Protein AF-A0AAV1TXT5-F1 (afdb_monomer)

Secondary structure (DSSP, 8-state):
-HHHHHHHHHHHHH-HHHHHHHHHHHHHTT----HHHHHHHHHHHHHTT-HHHHHHHHHHTT-

Solvent-accessible surface area (backbone atoms only — not comparable to full-atom values): 3691 Å² total; per-residue (Å²): 118,68,54,60,52,52,49,51,53,41,41,78,73,64,34,66,70,51,59,56,49,52,52,50,50,36,56,74,68,71,45,89,75,57,67,65,48,54,51,53,47,39,51,51,25,53,76,73,65,41,52,73,63,27,50,54,52,60,54,68,73,79,111

pLDDT: me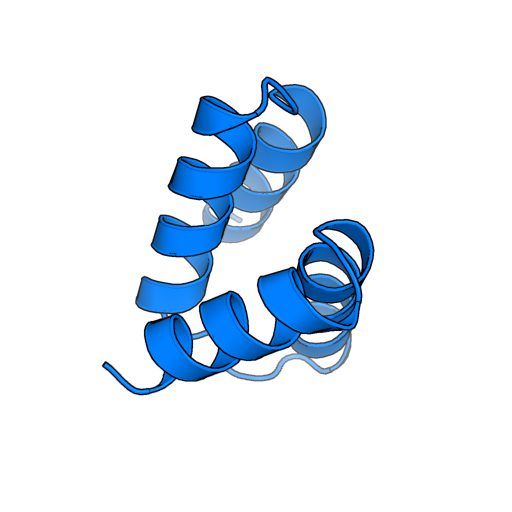an 71.6, std 7.87, range [45.44, 83.06]

Foldseek 3Di:
DVLVVVCVVCCVPPNLVVLLVVVVVCVVVVHDDDVVSLVVNLVVCVVVVVNVSNVVSVVVVVD

Radius of gyration: 10.9 Å; Cα contacts (8 Å, |Δi|>4): 38; chains: 1; bounding box: 22×27×24 Å

Sequence (63 aa):
MFSDYVLNALYGSCGIDLCFSLLRELSANKLAIPDGLYISLIDLGTTIGLIERTLRIAYDKEC

Mean predicted aligned error: 7.97 Å

Nearest PDB structures (foldseek):
  4wn4-assembly2_B  TM=8.743E-01  e=5.098E-01  synthetic construct
  4pjq-assembly2_B  TM=8.322E-01  e=6.994E-01  unidentified
  5i9d-assembly1_A  TM=7.187E-01  e=6.565E-01  unidentified
  5i9h-assembly1_A  TM=7.162E-01  e=6.565E-01  unidentified
  7dkh-assembly2_E  TM=6.013E-01  e=4.379E+00  Saccharomyces cerevisiae S288C

Organism: NCBI:txid2874970

Structure (mmCIF, N/CA/C/O backbone):
data_AF-A0AAV1TXT5-F1
#
_entry.id   AF-A0AAV1TXT5-F1
#
loop_
_atom_site.group_PDB
_atom_site.id
_atom_site.type_symbol
_atom_site.label_atom_id
_atom_site.label_alt_id
_atom_site.label_comp_id
_atom_site.label_asym_id
_atom_site.label_entity_id
_atom_site.label_seq_id
_atom_site.pdbx_PDB_ins_code
_atom_site.Cartn_x
_atom_site.Cartn_y
_atom_site.Cartn_z
_atom_site.occupancy
_atom_site.B_iso_or_equiv
_atom_site.auth_seq_id
_atom_site.auth_comp_id
_atom_site.auth_asym_id
_atom_site.auth_atom_id
_atom_site.pdbx_PDB_model_num
ATOM 1 N N . MET A 1 1 ? 6.932 -4.236 8.615 1.00 60.66 1 MET A N 1
ATOM 2 C CA . MET A 1 1 ? 7.529 -5.548 8.272 1.00 60.66 1 MET A CA 1
ATOM 3 C C . MET A 1 1 ? 6.493 -6.623 7.915 1.00 60.66 1 MET A C 1
ATOM 5 O O . MET A 1 1 ? 6.786 -7.421 7.044 1.00 60.66 1 MET A O 1
ATOM 9 N N . PHE A 1 2 ? 5.272 -6.629 8.475 1.00 56.34 2 PHE A N 1
ATOM 10 C CA . PHE A 1 2 ? 4.186 -7.509 7.990 1.00 56.34 2 PHE A CA 1
ATOM 11 C C . PHE A 1 2 ? 3.541 -7.004 6.683 1.00 56.34 2 PHE A C 1
ATOM 13 O O . PHE A 1 2 ? 3.383 -7.762 5.732 1.00 56.34 2 PHE A O 1
ATOM 20 N N . SER A 1 3 ? 3.248 -5.702 6.601 1.00 61.31 3 SER A N 1
ATOM 21 C CA . SER A 1 3 ? 2.580 -5.083 5.444 1.00 61.31 3 SER A CA 1
ATOM 22 C C . SER A 1 3 ? 3.392 -5.188 4.150 1.00 61.31 3 SER A C 1
ATOM 24 O O . SER A 1 3 ? 2.834 -5.481 3.102 1.00 61.31 3 SER A O 1
ATOM 26 N N . ASP A 1 4 ? 4.712 -5.020 4.241 1.00 64.19 4 ASP A N 1
ATOM 27 C CA . ASP A 1 4 ? 5.646 -5.166 3.116 1.00 64.19 4 ASP A CA 1
ATOM 28 C C . ASP A 1 4 ? 5.670 -6.589 2.553 1.00 64.19 4 ASP A C 1
ATOM 30 O O . ASP A 1 4 ? 5.718 -6.796 1.345 1.00 64.19 4 ASP A O 1
ATOM 34 N N . TYR A 1 5 ? 5.602 -7.587 3.437 1.00 68.31 5 TYR A N 1
ATOM 35 C CA . TYR A 1 5 ? 5.587 -8.989 3.040 1.00 68.31 5 TYR A CA 1
ATOM 36 C C . TYR A 1 5 ? 4.278 -9.345 2.328 1.00 68.31 5 TYR A C 1
ATOM 38 O O . TYR A 1 5 ? 4.292 -9.991 1.284 1.00 68.31 5 TYR A O 1
ATOM 46 N N . VAL A 1 6 ? 3.150 -8.865 2.861 1.00 67.62 6 VAL A N 1
ATOM 47 C CA . VAL A 1 6 ? 1.822 -9.045 2.259 1.00 67.62 6 VAL A CA 1
ATOM 48 C C . VAL A 1 6 ? 1.734 -8.334 0.909 1.00 67.62 6 VAL A C 1
ATOM 50 O O . VAL A 1 6 ? 1.281 -8.937 -0.058 1.00 67.62 6 VAL A O 1
ATOM 53 N N . LEU A 1 7 ? 2.219 -7.095 0.803 1.00 68.44 7 LEU A N 1
ATOM 54 C CA . LEU A 1 7 ? 2.227 -6.349 -0.457 1.00 68.44 7 LEU A CA 1
ATOM 55 C C . LEU A 1 7 ? 3.135 -6.986 -1.509 1.00 68.44 7 LEU A C 1
ATOM 57 O O . LEU A 1 7 ? 2.713 -7.113 -2.654 1.00 68.44 7 LEU A O 1
ATOM 61 N N . ASN A 1 8 ? 4.335 -7.441 -1.138 1.00 68.31 8 ASN A N 1
ATOM 62 C CA . ASN A 1 8 ? 5.227 -8.135 -2.070 1.00 68.31 8 ASN A CA 1
ATOM 63 C C . ASN A 1 8 ? 4.647 -9.478 -2.532 1.00 68.31 8 ASN A C 1
ATOM 65 O O . ASN A 1 8 ? 4.738 -9.809 -3.714 1.00 68.31 8 ASN A O 1
ATOM 69 N N . ALA A 1 9 ? 4.006 -10.231 -1.633 1.00 67.44 9 ALA A N 1
ATOM 70 C CA . ALA A 1 9 ? 3.329 -11.475 -1.989 1.00 67.44 9 ALA A CA 1
ATOM 71 C C . ALA A 1 9 ? 2.128 -11.231 -2.923 1.00 67.44 9 ALA A C 1
ATOM 73 O O . ALA A 1 9 ? 1.973 -11.930 -3.925 1.00 67.44 9 ALA A O 1
ATOM 74 N N . LEU A 1 10 ? 1.308 -10.212 -2.640 1.00 64.44 10 LEU A N 1
ATOM 75 C CA . LEU A 1 10 ? 0.165 -9.832 -3.478 1.00 64.44 10 LEU A CA 1
ATOM 76 C C . LEU A 1 10 ? 0.615 -9.302 -4.842 1.00 64.44 10 LEU A C 1
ATOM 78 O O . LEU A 1 10 ? 0.033 -9.672 -5.859 1.00 64.44 10 LEU A O 1
ATOM 82 N N . TYR A 1 11 ? 1.675 -8.493 -4.880 1.00 64.94 11 TYR A N 1
ATOM 83 C CA . TYR A 1 11 ? 2.249 -7.979 -6.119 1.00 64.94 11 TYR A CA 1
ATOM 84 C C . TYR A 1 11 ? 2.789 -9.109 -7.000 1.00 64.94 11 TYR A C 1
ATOM 86 O O . TYR A 1 11 ? 2.428 -9.190 -8.173 1.00 64.94 11 TYR A O 1
ATOM 94 N N . GLY A 1 12 ? 3.590 -10.014 -6.428 1.00 66.00 12 GLY A N 1
ATOM 95 C CA . GLY A 1 12 ? 4.168 -11.142 -7.160 1.00 66.00 12 GLY A CA 1
ATOM 96 C C . GLY A 1 12 ? 3.139 -12.166 -7.650 1.00 66.00 12 GLY A C 1
ATOM 97 O O . GLY A 1 12 ? 3.399 -12.852 -8.634 1.00 66.00 12 GLY A O 1
ATOM 98 N N . SER A 1 13 ? 1.977 -12.262 -6.994 1.00 59.25 13 SER A N 1
ATOM 99 C CA . SER A 1 13 ? 0.940 -13.255 -7.309 1.00 59.25 13 SER A CA 1
ATOM 100 C C . SER A 1 13 ? -0.219 -12.717 -8.157 1.00 59.25 13 SER A C 1
ATOM 102 O O . SER A 1 13 ? -0.762 -13.462 -8.968 1.00 59.25 13 SER A O 1
ATOM 104 N N . CYS A 1 14 ? -0.654 -11.473 -7.941 1.00 64.50 14 CYS A N 1
ATOM 105 C CA . CYS A 1 14 ? -1.940 -10.969 -8.447 1.00 64.50 14 CYS A CA 1
ATOM 106 C C . CYS A 1 14 ? -1.886 -9.535 -9.004 1.00 64.50 14 CYS A C 1
ATOM 108 O O . CYS A 1 14 ? -2.908 -9.021 -9.459 1.00 64.50 14 CYS A O 1
ATOM 110 N N . GLY A 1 15 ? -0.713 -8.893 -9.002 1.00 73.06 15 GLY A N 1
ATOM 111 C CA . GLY A 1 15 ? -0.517 -7.564 -9.575 1.00 73.06 15 GLY A CA 1
ATOM 112 C C . GLY A 1 15 ? -1.041 -6.412 -8.712 1.00 73.06 15 GLY A C 1
ATOM 113 O O . GLY A 1 15 ? -1.691 -6.586 -7.680 1.00 73.06 15 GLY A O 1
ATOM 114 N N . ILE A 1 16 ? -0.721 -5.188 -9.136 1.00 73.06 16 ILE A N 1
ATOM 115 C CA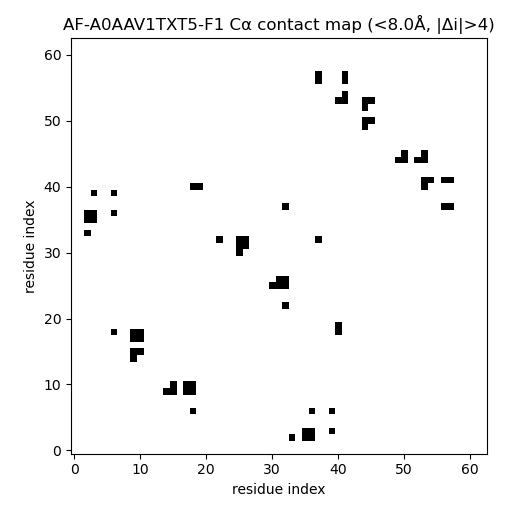 . ILE A 1 16 ? -0.939 -3.985 -8.326 1.00 73.06 16 ILE A CA 1
ATOM 116 C C . ILE A 1 16 ? -2.422 -3.638 -8.110 1.00 73.06 16 ILE A C 1
ATOM 118 O O . ILE A 1 16 ? -2.776 -3.084 -7.069 1.00 73.06 16 ILE A O 1
ATOM 122 N N . ASP A 1 17 ? -3.310 -4.000 -9.041 1.00 73.38 17 ASP A N 1
ATOM 123 C CA . ASP A 1 17 ? -4.753 -3.764 -8.899 1.00 73.38 17 ASP A CA 1
ATOM 124 C C . ASP A 1 17 ? -5.343 -4.464 -7.665 1.00 73.38 17 ASP A C 1
ATOM 126 O O . ASP A 1 17 ? -6.253 -3.923 -7.029 1.00 73.38 17 ASP A O 1
ATOM 130 N N . LEU A 1 18 ? -4.790 -5.613 -7.259 1.00 75.81 18 LEU A N 1
ATOM 131 C CA . LEU A 1 18 ? -5.223 -6.309 -6.049 1.00 75.81 18 LEU A CA 1
ATOM 132 C C . LEU A 1 18 ? -4.805 -5.546 -4.781 1.00 75.81 18 LEU A C 1
ATOM 134 O O . LEU A 1 18 ? -5.601 -5.419 -3.853 1.00 75.81 18 LEU A O 1
ATOM 138 N N . CYS A 1 19 ? -3.601 -4.962 -4.764 1.00 76.62 19 CYS A N 1
ATOM 139 C CA . CYS A 1 19 ? -3.122 -4.135 -3.653 1.00 76.62 19 CYS A CA 1
ATOM 140 C C . CYS A 1 19 ? -3.998 -2.883 -3.459 1.00 76.62 19 CYS A C 1
ATOM 142 O O . CYS A 1 19 ? -4.376 -2.555 -2.334 1.00 76.62 19 CYS A O 1
ATOM 144 N N . PHE A 1 20 ? -4.392 -2.220 -4.554 1.00 76.25 20 PHE A N 1
ATOM 145 C CA . PHE A 1 20 ? -5.345 -1.104 -4.503 1.00 76.25 20 PHE A CA 1
ATOM 146 C C . PHE A 1 20 ? -6.750 -1.545 -4.070 1.00 76.25 20 PHE A C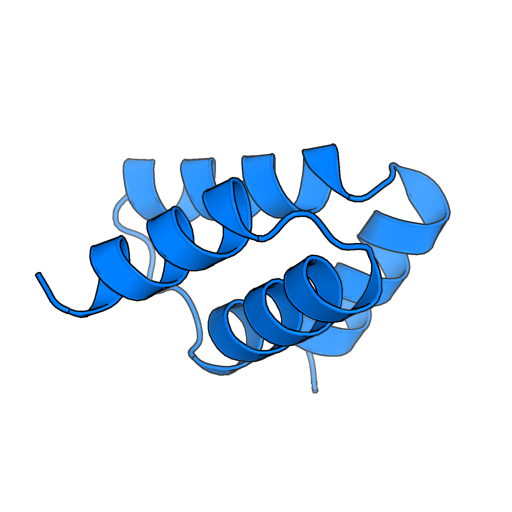 1
ATOM 148 O O . PHE A 1 20 ? -7.431 -0.800 -3.366 1.00 76.25 20 PHE A O 1
ATOM 155 N N . SER A 1 21 ? -7.195 -2.734 -4.483 1.00 79.75 21 SER A N 1
ATOM 156 C CA . SER A 1 21 ? -8.508 -3.275 -4.104 1.00 79.75 21 SER A CA 1
ATOM 157 C C . SER A 1 21 ? -8.577 -3.584 -2.610 1.00 79.75 21 SER A C 1
ATOM 159 O O . SER A 1 21 ? -9.547 -3.215 -1.956 1.00 79.75 21 SER A O 1
ATOM 161 N N . LEU A 1 22 ? -7.509 -4.156 -2.053 1.00 78.69 22 LEU A N 1
ATOM 162 C CA . LEU A 1 22 ? -7.404 -4.478 -0.633 1.00 78.69 22 LEU A CA 1
ATOM 163 C C . LEU A 1 22 ? -7.389 -3.214 0.235 1.00 78.69 22 LEU A C 1
ATOM 165 O O . LEU A 1 22 ? -8.087 -3.150 1.243 1.00 78.69 22 LEU A O 1
ATOM 169 N N . LEU A 1 23 ? -6.680 -2.163 -0.194 1.00 80.25 23 LEU A N 1
ATOM 170 C CA . LEU A 1 23 ? -6.760 -0.858 0.466 1.00 80.25 23 LEU A CA 1
ATOM 171 C C . LEU A 1 23 ? -8.195 -0.314 0.465 1.00 80.25 23 LEU A C 1
ATOM 173 O O . LEU A 1 23 ? -8.678 0.182 1.483 1.00 80.25 23 LEU A O 1
ATOM 177 N N . ARG A 1 24 ? -8.881 -0.418 -0.678 1.00 80.06 24 ARG A N 1
ATOM 178 C CA . A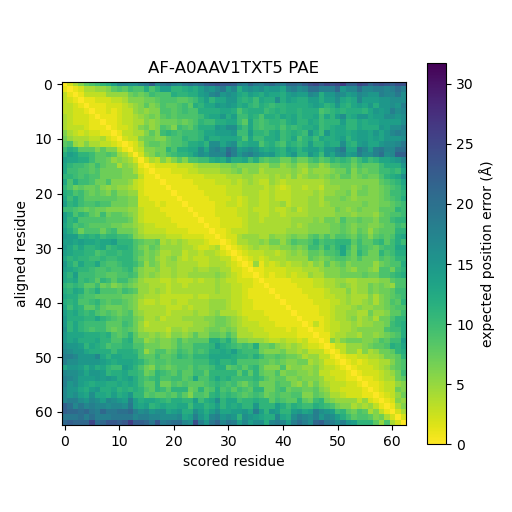RG A 1 24 ? -10.246 0.083 -0.832 1.00 80.06 24 ARG A CA 1
ATOM 179 C C . ARG A 1 24 ? -11.229 -0.681 0.059 1.00 80.06 24 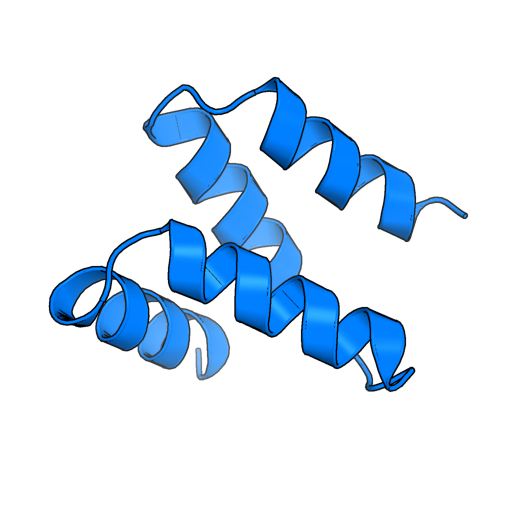ARG A C 1
ATOM 181 O O . ARG A 1 24 ? -12.104 -0.057 0.649 1.00 80.06 24 ARG A O 1
ATOM 188 N N . GLU A 1 25 ? -11.061 -1.994 0.208 1.00 81.50 25 GLU A N 1
ATOM 189 C CA . GLU A 1 25 ? -11.848 -2.797 1.149 1.00 81.50 25 GLU A CA 1
ATOM 190 C C . GLU A 1 25 ? -11.565 -2.444 2.610 1.00 81.50 25 GLU A C 1
ATOM 192 O O . GLU A 1 25 ? -12.507 -2.322 3.391 1.00 81.50 25 GLU A O 1
ATOM 197 N N . LEU A 1 26 ? -10.300 -2.248 2.994 1.00 81.88 26 LEU A N 1
ATOM 198 C CA . LEU A 1 26 ? -9.960 -1.842 4.360 1.00 81.88 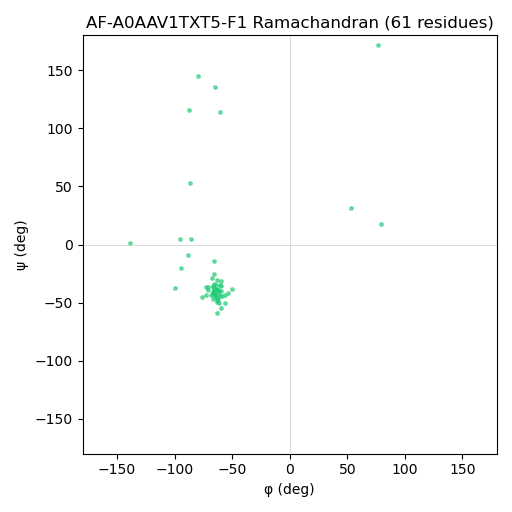26 LEU A CA 1
ATOM 199 C C . LEU A 1 26 ? -10.590 -0.486 4.710 1.00 81.88 26 LEU A C 1
ATOM 201 O O . LEU A 1 26 ? -11.200 -0.358 5.772 1.00 81.88 26 LEU A O 1
ATOM 205 N N . SER A 1 27 ? -10.506 0.486 3.793 1.00 79.94 27 SER A N 1
ATOM 206 C CA . SER A 1 27 ? -11.133 1.807 3.951 1.00 79.94 27 SER A CA 1
ATOM 207 C C . SER A 1 27 ? -12.663 1.694 4.030 1.00 79.94 27 SER A C 1
ATOM 209 O O . SER A 1 27 ? -13.276 2.187 4.977 1.00 79.94 27 SER A O 1
ATOM 211 N N . ALA A 1 28 ? -13.292 0.941 3.117 1.00 81.94 28 ALA A N 1
ATOM 212 C CA . ALA A 1 28 ? -14.744 0.742 3.103 1.00 81.94 28 ALA A CA 1
ATOM 213 C C . ALA A 1 28 ? -15.278 0.079 4.387 1.00 81.94 28 ALA A C 1
ATOM 215 O O . ALA A 1 28 ? -16.361 0.424 4.861 1.00 81.94 28 ALA A O 1
ATOM 216 N N . ASN A 1 29 ? -14.506 -0.836 4.978 1.00 83.06 29 ASN A N 1
ATOM 217 C CA . ASN A 1 29 ? -14.850 -1.503 6.235 1.00 83.06 29 ASN A CA 1
ATOM 218 C C . ASN A 1 29 ? -14.426 -0.712 7.488 1.00 83.06 29 ASN A C 1
ATOM 220 O O . ASN A 1 29 ? -14.590 -1.212 8.600 1.00 83.06 29 ASN A O 1
ATOM 224 N N . LYS A 1 30 ? -13.892 0.512 7.334 1.00 78.00 30 LYS A N 1
ATOM 225 C CA . LYS A 1 30 ? -13.360 1.356 8.424 1.00 78.00 30 LYS A CA 1
ATOM 226 C C . LYS A 1 30 ? -12.327 0.630 9.293 1.00 78.00 30 LYS A C 1
ATOM 228 O O . LYS A 1 30 ? -12.228 0.868 10.497 1.00 78.00 30 LYS A O 1
ATOM 233 N N . LEU A 1 31 ? -11.580 -0.288 8.687 1.00 77.56 31 LEU A N 1
ATOM 234 C CA . LEU A 1 31 ? -10.519 -1.016 9.362 1.00 77.56 31 LEU A CA 1
ATOM 235 C C . LEU A 1 31 ? -9.280 -0.131 9.440 1.00 77.56 31 LEU A C 1
ATOM 237 O O . LEU A 1 31 ? -8.996 0.644 8.529 1.00 77.56 31 LEU A O 1
ATOM 241 N N . ALA A 1 32 ? -8.532 -0.253 10.536 1.00 76.50 32 ALA A N 1
ATOM 242 C CA . ALA A 1 32 ? -7.295 0.492 10.707 1.00 76.50 32 ALA A CA 1
ATOM 243 C C . ALA A 1 32 ? -6.311 0.114 9.593 1.00 76.50 32 ALA A C 1
ATOM 245 O O . ALA A 1 32 ? -5.844 -1.026 9.520 1.00 76.50 32 ALA A O 1
ATOM 246 N N . ILE A 1 33 ? -6.003 1.077 8.727 1.00 75.69 33 ILE A N 1
ATOM 247 C CA . ILE A 1 33 ? -5.017 0.897 7.669 1.00 75.69 33 ILE A CA 1
ATOM 248 C C . ILE A 1 33 ? -3.655 1.260 8.259 1.00 75.69 33 ILE A C 1
ATOM 250 O O . ILE A 1 33 ? -3.448 2.415 8.631 1.00 75.69 33 ILE A O 1
ATOM 254 N N . PRO A 1 34 ? -2.713 0.310 8.365 1.00 77.88 34 PRO A N 1
ATOM 255 C CA . PRO A 1 34 ? -1.408 0.609 8.931 1.00 77.88 34 PRO A CA 1
ATOM 256 C C . PRO A 1 34 ? -0.658 1.600 8.035 1.00 77.88 34 PRO A C 1
ATOM 258 O O . PRO A 1 34 ? -0.599 1.409 6.820 1.00 77.88 34 PRO A O 1
ATOM 261 N N . ASP A 1 35 ? -0.022 2.612 8.632 1.00 77.06 35 ASP A N 1
ATOM 262 C CA . ASP A 1 35 ? 0.725 3.659 7.917 1.00 77.06 35 ASP A CA 1
ATOM 263 C C . ASP A 1 35 ? 1.725 3.106 6.901 1.00 77.06 35 ASP A C 1
ATOM 265 O O . ASP A 1 35 ? 1.857 3.638 5.800 1.00 77.06 35 ASP A O 1
ATOM 269 N N . GLY A 1 36 ? 2.384 1.996 7.245 1.00 76.12 36 GLY A N 1
ATOM 270 C CA . GLY A 1 36 ? 3.318 1.321 6.350 1.00 76.12 36 GLY A CA 1
ATOM 271 C C . GLY A 1 36 ? 2.670 0.850 5.046 1.00 76.12 36 GLY A C 1
ATOM 272 O O . GLY A 1 36 ? 3.293 0.956 4.004 1.00 76.12 36 GLY A O 1
ATOM 273 N N . LEU A 1 37 ? 1.408 0.403 5.068 1.00 74.75 37 LEU A N 1
ATOM 274 C CA . LEU A 1 37 ? 0.695 -0.007 3.849 1.00 74.75 37 LEU A CA 1
ATOM 275 C C . LEU A 1 37 ? 0.456 1.187 2.918 1.00 74.75 37 LEU A C 1
ATOM 277 O O . LEU A 1 37 ? 0.607 1.071 1.706 1.00 74.75 37 LEU A O 1
ATOM 281 N N . TYR A 1 38 ? 0.121 2.336 3.504 1.00 75.06 38 TYR A N 1
ATOM 282 C CA . TYR A 1 38 ? -0.055 3.595 2.790 1.00 75.06 38 TYR A CA 1
ATOM 283 C C . TYR A 1 38 ? 1.237 4.033 2.096 1.00 75.06 38 TYR A C 1
ATOM 285 O O . TYR A 1 38 ? 1.235 4.310 0.900 1.00 75.06 38 TYR A O 1
ATOM 293 N N . ILE A 1 39 ? 2.344 4.045 2.841 1.00 79.00 39 ILE A N 1
ATOM 294 C CA . ILE A 1 39 ? 3.659 4.448 2.333 1.00 79.00 39 ILE A CA 1
ATOM 295 C C . ILE A 1 39 ? 4.110 3.505 1.215 1.00 79.00 39 ILE A C 1
ATOM 297 O O . ILE A 1 39 ? 4.481 3.976 0.145 1.00 79.00 39 ILE A O 1
ATOM 301 N N . SER A 1 40 ? 4.009 2.189 1.417 1.00 78.44 40 SER A N 1
ATOM 302 C CA . SER A 1 40 ? 4.413 1.202 0.412 1.00 78.44 40 S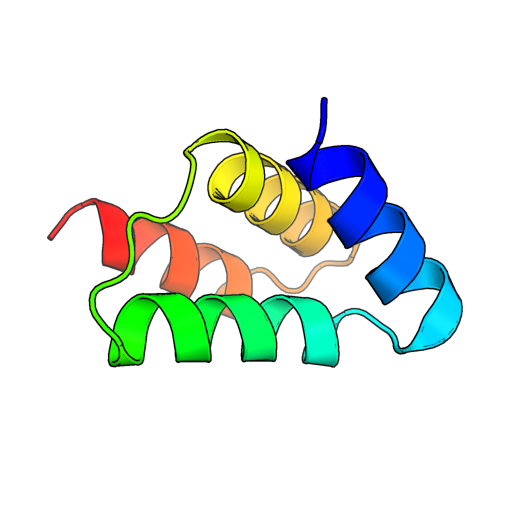ER A CA 1
ATOM 303 C C . SER A 1 40 ? 3.559 1.271 -0.861 1.00 78.44 40 SER A C 1
ATOM 305 O O . SER A 1 40 ? 4.082 1.071 -1.952 1.00 78.44 40 SER A O 1
ATOM 307 N N . LEU A 1 41 ? 2.259 1.579 -0.765 1.00 76.94 41 LEU A N 1
ATOM 308 C CA . LEU A 1 41 ? 1.400 1.780 -1.940 1.00 76.94 41 LEU A CA 1
ATOM 309 C C . LEU A 1 41 ? 1.714 3.080 -2.687 1.00 76.94 41 LEU A C 1
ATOM 311 O O . LEU A 1 41 ? 1.647 3.100 -3.916 1.00 76.94 41 LEU A O 1
ATOM 315 N N . ILE A 1 42 ? 2.054 4.148 -1.961 1.00 77.88 42 ILE A N 1
ATOM 316 C CA . ILE A 1 42 ? 2.466 5.422 -2.557 1.00 77.88 42 ILE A CA 1
ATOM 317 C C . ILE A 1 42 ? 3.798 5.268 -3.287 1.00 77.88 42 ILE A C 1
ATOM 319 O O . ILE A 1 42 ? 3.918 5.705 -4.433 1.00 77.88 42 ILE A O 1
ATOM 323 N N . ASP A 1 43 ? 4.769 4.622 -2.646 1.00 79.31 43 ASP A N 1
ATOM 324 C CA . ASP A 1 43 ? 6.079 4.339 -3.225 1.00 79.31 43 ASP A CA 1
ATOM 325 C C . ASP A 1 43 ? 5.921 3.495 -4.492 1.00 79.31 43 ASP A C 1
ATOM 327 O O . ASP A 1 43 ? 6.265 3.948 -5.583 1.00 79.31 43 ASP A O 1
ATOM 331 N N . LEU A 1 44 ? 5.226 2.357 -4.382 1.00 75.75 44 LEU A N 1
ATOM 332 C CA . LEU A 1 44 ? 4.958 1.462 -5.503 1.00 75.75 44 LEU A CA 1
ATOM 333 C C . LEU A 1 44 ? 4.242 2.182 -6.651 1.00 75.75 44 LEU A C 1
ATOM 335 O O . LEU A 1 44 ? 4.686 2.114 -7.796 1.00 75.75 44 LEU A O 1
ATOM 339 N N . GLY A 1 45 ? 3.151 2.896 -6.359 1.00 75.38 45 GLY A N 1
ATOM 340 C CA . GLY A 1 45 ? 2.385 3.624 -7.366 1.00 75.38 45 GLY A CA 1
ATOM 341 C C . GLY A 1 45 ? 3.191 4.737 -8.043 1.00 75.38 45 GLY A C 1
ATOM 342 O O . GLY A 1 45 ? 2.987 4.993 -9.228 1.00 75.38 45 GLY A O 1
ATOM 343 N N . THR A 1 46 ? 4.141 5.355 -7.338 1.00 77.38 46 THR A N 1
ATOM 344 C CA . THR A 1 46 ? 5.082 6.330 -7.913 1.00 77.38 46 THR A CA 1
ATOM 345 C C . THR A 1 46 ? 6.129 5.641 -8.789 1.00 77.38 46 THR A C 1
ATOM 347 O O . THR A 1 46 ? 6.368 6.091 -9.908 1.00 77.38 46 THR A O 1
ATOM 350 N N . THR A 1 47 ? 6.696 4.514 -8.343 1.00 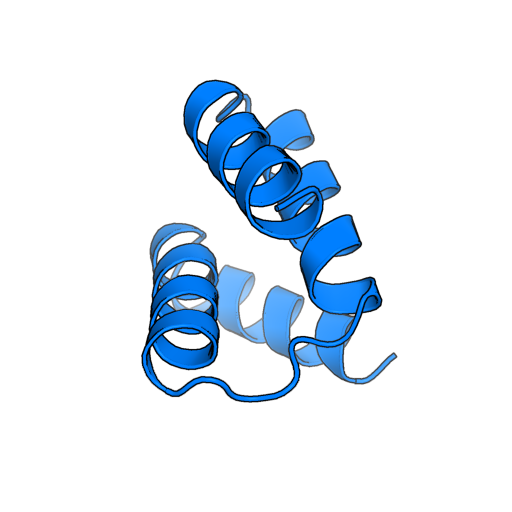77.06 47 THR A N 1
ATOM 351 C CA . THR A 1 47 ? 7.698 3.737 -9.092 1.00 77.06 47 THR A CA 1
ATOM 352 C C . THR A 1 47 ? 7.170 3.254 -10.439 1.00 77.06 47 THR A C 1
ATOM 354 O O . THR A 1 47 ? 7.896 3.290 -11.429 1.00 77.06 47 THR A O 1
ATOM 357 N N . ILE A 1 48 ? 5.907 2.822 -10.501 1.00 76.38 48 ILE A N 1
ATOM 358 C CA . ILE A 1 48 ? 5.306 2.323 -11.746 1.00 76.38 48 ILE A CA 1
ATOM 359 C C . ILE A 1 48 ? 4.511 3.380 -12.535 1.00 76.38 48 ILE A C 1
ATOM 361 O O . ILE A 1 48 ? 3.898 3.052 -13.549 1.00 76.38 48 ILE A O 1
ATOM 365 N N . GLY A 1 49 ? 4.507 4.643 -12.092 1.00 74.50 49 GLY A N 1
ATOM 366 C CA . GLY A 1 49 ? 3.895 5.762 -12.821 1.00 74.50 49 GLY A CA 1
ATOM 367 C C . GLY A 1 49 ? 2.368 5.894 -12.705 1.00 74.50 49 GLY A C 1
ATOM 368 O O . GLY A 1 49 ? 1.758 6.612 -13.494 1.00 74.50 49 GLY A O 1
ATOM 369 N N . LEU A 1 50 ? 1.724 5.261 -11.720 1.00 74.31 50 LEU A N 1
ATOM 370 C CA . LEU A 1 50 ? 0.279 5.372 -11.455 1.00 74.31 50 LEU A CA 1
ATOM 371 C C . LEU A 1 50 ? -0.071 6.568 -10.546 1.00 74.31 50 LEU A C 1
ATOM 373 O O . LEU A 1 50 ? -0.780 6.429 -9.548 1.00 74.31 50 LEU A O 1
ATOM 377 N N . ILE A 1 51 ? 0.397 7.760 -10.921 1.00 69.31 51 ILE A N 1
ATOM 378 C CA . ILE A 1 51 ? 0.360 8.984 -10.098 1.00 69.31 51 ILE A CA 1
ATOM 379 C C . ILE A 1 51 ? -1.060 9.352 -9.629 1.00 69.31 51 ILE A C 1
ATOM 381 O O . ILE A 1 51 ? -1.253 9.655 -8.454 1.00 69.31 51 ILE A O 1
ATOM 385 N N . GLU A 1 52 ? -2.077 9.280 -10.494 1.00 67.88 52 GLU A N 1
ATOM 386 C CA . GLU A 1 52 ? -3.463 9.623 -10.119 1.00 67.88 52 GLU A CA 1
ATOM 387 C C . GLU A 1 52 ? -4.043 8.696 -9.043 1.00 67.88 52 GLU A C 1
ATOM 389 O O . GLU A 1 52 ? -4.762 9.137 -8.143 1.00 67.88 52 GLU A O 1
ATOM 394 N N . ARG A 1 53 ? -3.728 7.396 -9.108 1.00 66.75 53 ARG A N 1
ATOM 395 C CA . ARG A 1 53 ? -4.207 6.427 -8.114 1.00 66.75 53 ARG A CA 1
ATOM 396 C C . ARG A 1 53 ? -3.473 6.608 -6.789 1.00 66.75 53 ARG A C 1
ATOM 398 O O . ARG A 1 53 ? -4.103 6.511 -5.741 1.00 66.75 53 ARG A O 1
ATOM 405 N N . THR A 1 54 ? -2.185 6.930 -6.846 1.00 66.00 54 THR A N 1
ATOM 406 C CA . THR A 1 54 ? -1.359 7.266 -5.684 1.00 66.00 54 THR A CA 1
ATOM 407 C C . THR A 1 54 ? -1.841 8.528 -4.970 1.00 66.00 54 THR A C 1
ATOM 409 O O . THR A 1 54 ? -1.996 8.524 -3.752 1.00 66.00 54 THR A O 1
ATOM 412 N N . LEU A 1 55 ? -2.143 9.592 -5.719 1.00 66.44 55 LEU A N 1
ATOM 413 C CA . LEU A 1 55 ? -2.667 10.847 -5.171 1.00 66.44 55 LEU A CA 1
ATOM 414 C C . LEU A 1 55 ? -4.004 10.642 -4.465 1.00 66.44 55 LEU A C 1
ATOM 416 O O . LEU A 1 55 ? -4.221 11.204 -3.396 1.00 66.44 55 LEU A O 1
ATOM 420 N N . ARG A 1 56 ? -4.885 9.808 -5.032 1.00 71.00 56 ARG A N 1
ATOM 421 C CA . ARG A 1 56 ? -6.180 9.513 -4.413 1.00 71.00 56 ARG A CA 1
ATOM 422 C C . ARG A 1 56 ? -6.046 8.759 -3.095 1.00 71.00 56 ARG A C 1
ATOM 424 O O . ARG A 1 56 ? -6.842 9.001 -2.203 1.00 71.00 56 ARG A O 1
ATOM 431 N N . ILE A 1 57 ? -5.046 7.886 -2.969 1.00 68.81 57 ILE A N 1
ATOM 432 C CA . ILE A 1 57 ? -4.701 7.266 -1.688 1.00 68.81 57 ILE A CA 1
ATOM 433 C C . ILE A 1 57 ? -4.248 8.355 -0.717 1.00 68.81 57 ILE A C 1
ATOM 435 O O . ILE A 1 57 ? -4.881 8.533 0.310 1.00 68.81 57 ILE A O 1
ATOM 439 N N . ALA A 1 58 ? -3.205 9.117 -1.057 1.00 64.88 58 ALA A N 1
ATOM 440 C CA . ALA A 1 58 ? -2.637 10.128 -0.163 1.00 64.88 58 ALA A CA 1
ATOM 441 C C . ALA A 1 58 ? -3.685 11.129 0.367 1.00 64.88 58 ALA A C 1
ATOM 443 O O . ALA A 1 58 ? -3.698 11.409 1.562 1.00 64.88 58 ALA A O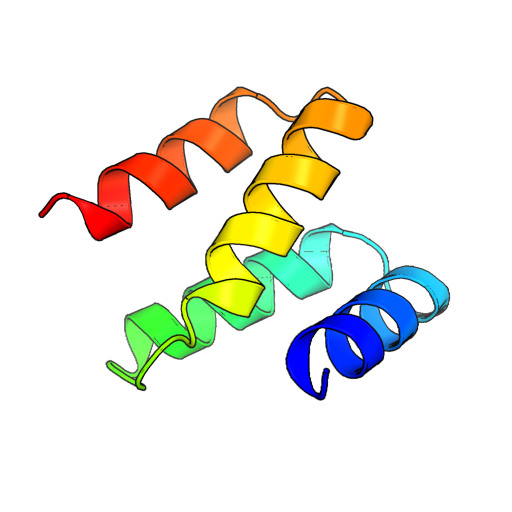 1
ATOM 444 N N . TYR A 1 59 ? -4.602 11.583 -0.494 1.00 63.31 59 TYR A N 1
ATOM 445 C CA . TYR A 1 59 ? -5.689 12.494 -0.119 1.00 63.31 59 TYR A CA 1
ATOM 446 C C . TYR A 1 59 ? -6.721 11.880 0.838 1.00 63.31 59 TYR A C 1
ATOM 448 O O . TYR A 1 59 ? -7.222 12.583 1.708 1.00 63.31 59 TYR A O 1
ATOM 456 N N . ASP A 1 60 ? -7.031 10.585 0.709 1.00 63.12 60 ASP A N 1
ATOM 457 C CA . ASP A 1 60 ? -8.001 9.879 1.570 1.00 63.12 60 ASP A CA 1
ATOM 458 C C . ASP A 1 60 ? -7.516 9.778 3.028 1.00 63.12 60 ASP A C 1
ATOM 460 O O . ASP A 1 60 ? -8.291 9.477 3.926 1.00 63.12 60 ASP A O 1
ATOM 464 N N . LYS A 1 61 ? -6.227 10.047 3.272 1.00 59.12 61 LYS A N 1
ATOM 465 C CA . LYS A 1 61 ? -5.610 10.030 4.600 1.00 59.12 61 LYS A CA 1
ATOM 466 C C . LYS A 1 61 ? -5.562 11.391 5.301 1.00 59.12 61 LYS A C 1
ATOM 468 O O . LYS A 1 61 ? -5.334 11.427 6.508 1.00 59.12 61 LYS A O 1
ATOM 473 N N . GLU A 1 62 ? -5.683 12.489 4.554 1.00 51.09 62 GLU A N 1
ATOM 474 C CA . GLU A 1 62 ? -5.678 13.858 5.098 1.00 51.09 62 GLU A CA 1
ATOM 475 C C . GLU A 1 62 ? -7.083 14.356 5.499 1.00 51.09 62 GLU A C 1
ATOM 477 O O . GLU A 1 62 ? -7.188 15.395 6.152 1.00 51.09 62 GLU A O 1
ATOM 482 N N . CYS A 1 63 ? -8.148 13.622 5.153 1.00 45.44 63 CYS A N 1
ATOM 483 C CA . CYS A 1 63 ? -9.534 13.883 5.573 1.00 45.44 63 CYS A CA 1
ATOM 484 C C . CYS A 1 63 ? -9.999 12.922 6.673 1.00 45.44 63 CYS A C 1
ATOM 486 O O . CYS A 1 63 ? -10.810 13.377 7.513 1.00 45.44 63 CYS A O 1
#